Protein AF-X1EE61-F1 (afdb_monomer_lite)

Sequence (97 aa):
MTVNDLQEFARLLEDIARENKLYESAVVLSGSQDFIYSHREELLQQYPDQWIAVYRKDIIGNDKDLLRLVRKLRTSGVPLRHIALEMLSREEIPLAL

Organism: NCBI:txid412755

Radius of gyration: 18.07 Å; chains: 1; bounding box: 45×25×48 Å

Structure (mmCIF, N/CA/C/O backbone):
data_AF-X1EE61-F1
#
_entry.id   AF-X1EE61-F1
#
loop_
_atom_site.group_PDB
_atom_site.id
_atom_site.type_symbol
_atom_site.label_atom_id
_atom_site.label_alt_id
_atom_site.label_comp_id
_atom_site.label_asym_id
_atom_site.label_entity_id
_atom_site.label_seq_id
_atom_site.pdbx_PDB_ins_code
_atom_site.Cartn_x
_atom_site.Cartn_y
_atom_site.Cartn_z
_atom_site.occupancy
_atom_site.B_iso_or_equiv
_atom_site.auth_seq_id
_atom_site.auth_comp_id
_atom_site.auth_asym_id
_atom_site.auth_atom_id
_atom_site.pdbx_PDB_model_num
ATOM 1 N N . MET A 1 1 ? 36.073 -3.499 -20.000 1.00 62.84 1 MET A N 1
ATOM 2 C CA . MET A 1 1 ? 34.758 -2.849 -20.107 1.00 62.84 1 MET A CA 1
ATOM 3 C C . MET A 1 1 ? 34.977 -1.480 -20.715 1.00 62.84 1 MET A C 1
ATOM 5 O O . MET A 1 1 ? 35.628 -0.638 -20.103 1.00 62.84 1 MET A O 1
ATOM 9 N N . THR A 1 2 ? 34.575 -1.323 -21.966 1.00 86.31 2 THR A N 1
ATOM 10 C CA . THR A 1 2 ? 34.702 -0.086 -22.736 1.00 86.31 2 THR A CA 1
ATOM 11 C C . THR A 1 2 ? 33.479 0.808 -22.509 1.00 86.31 2 THR A C 1
ATOM 13 O O . THR A 1 2 ? 32.460 0.365 -21.980 1.00 86.31 2 THR A O 1
ATOM 16 N N . VAL A 1 3 ? 33.559 2.076 -22.919 1.00 80.88 3 VAL A N 1
ATOM 17 C CA . VAL A 1 3 ? 32.404 2.995 -22.901 1.00 80.88 3 VAL A CA 1
ATOM 18 C C . VAL A 1 3 ? 31.250 2.454 -23.758 1.00 80.88 3 VAL A C 1
ATOM 20 O O . VAL A 1 3 ? 30.090 2.658 -23.413 1.00 80.88 3 VAL A O 1
ATOM 23 N N . ASN A 1 4 ? 31.561 1.719 -24.829 1.00 88.19 4 ASN A N 1
ATOM 24 C CA . ASN A 1 4 ? 30.564 1.103 -25.700 1.00 88.19 4 ASN A CA 1
ATOM 25 C C . ASN A 1 4 ? 29.808 -0.029 -24.980 1.00 88.19 4 ASN A C 1
ATOM 27 O O . ASN A 1 4 ? 28.582 -0.064 -25.020 1.00 88.19 4 ASN A O 1
ATOM 31 N N . ASP A 1 5 ? 30.522 -0.876 -24.227 1.00 88.94 5 ASP A N 1
ATOM 32 C CA . ASP A 1 5 ? 29.914 -1.963 -23.439 1.00 88.94 5 ASP A CA 1
ATOM 33 C C . ASP A 1 5 ? 28.943 -1.411 -22.375 1.00 88.94 5 ASP A C 1
ATOM 35 O O . ASP A 1 5 ? 27.876 -1.974 -22.132 1.00 88.94 5 ASP A O 1
ATOM 39 N N . LEU A 1 6 ? 29.292 -0.279 -21.749 1.00 86.50 6 LEU A 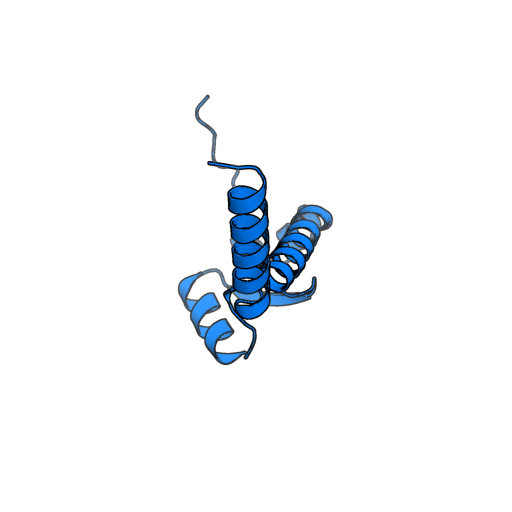N 1
ATOM 40 C CA . LEU A 1 6 ? 28.431 0.397 -20.771 1.00 86.50 6 LEU A CA 1
ATOM 41 C C . LEU A 1 6 ? 27.159 0.973 -21.409 1.00 86.50 6 LEU A C 1
ATOM 43 O O . LEU A 1 6 ? 26.093 0.921 -20.797 1.00 86.50 6 LEU A O 1
ATOM 47 N N . GLN A 1 7 ? 27.254 1.513 -22.626 1.00 92.12 7 GLN A N 1
ATOM 48 C CA . GLN A 1 7 ? 26.100 2.054 -23.349 1.00 92.12 7 GLN A CA 1
ATOM 49 C C . GLN A 1 7 ? 25.141 0.953 -23.812 1.00 92.12 7 GLN A C 1
ATOM 51 O O . GLN A 1 7 ? 23.926 1.124 -23.706 1.00 92.12 7 GLN A O 1
ATOM 56 N N . GLU A 1 8 ? 25.661 -0.181 -24.289 1.00 92.06 8 GLU A N 1
ATOM 57 C CA . GLU A 1 8 ? 24.831 -1.342 -24.631 1.00 92.06 8 GLU A CA 1
ATOM 58 C C . GLU A 1 8 ? 24.126 -1.912 -23.400 1.00 92.06 8 GLU A C 1
ATOM 60 O O . GLU A 1 8 ? 22.920 -2.157 -23.440 1.00 92.06 8 GLU A O 1
ATOM 65 N N . PHE A 1 9 ? 24.845 -2.045 -22.283 1.00 91.19 9 PHE A N 1
ATOM 66 C CA . PHE A 1 9 ? 24.253 -2.493 -21.026 1.00 91.19 9 PHE A CA 1
ATOM 67 C C . PHE A 1 9 ? 23.143 -1.551 -20.534 1.00 91.19 9 PHE A C 1
ATOM 69 O O . PHE A 1 9 ? 22.080 -2.016 -20.123 1.00 91.19 9 PHE A O 1
ATOM 76 N N . ALA A 1 10 ? 23.348 -0.233 -20.620 1.00 88.56 10 ALA A N 1
ATOM 77 C CA . ALA A 1 10 ? 22.335 0.749 -20.235 1.00 88.56 10 ALA A CA 1
ATOM 78 C C . ALA A 1 10 ? 21.058 0.638 -21.086 1.00 88.56 10 ALA A C 1
ATOM 80 O O . ALA A 1 10 ? 19.960 0.624 -20.531 1.00 88.56 10 ALA A O 1
ATOM 81 N N . ARG A 1 11 ? 21.187 0.484 -22.411 1.00 91.44 11 ARG A N 1
ATOM 82 C CA . ARG A 1 11 ? 20.030 0.271 -23.302 1.00 91.44 11 ARG A CA 1
ATOM 83 C C . ARG A 1 11 ? 19.284 -1.017 -22.976 1.00 91.44 11 ARG A C 1
ATOM 85 O O . ARG A 1 11 ? 18.060 -1.009 -22.908 1.00 91.44 11 ARG A O 1
ATOM 92 N N . LEU A 1 12 ? 20.018 -2.100 -22.717 1.00 89.12 12 LEU A N 1
ATOM 93 C CA . LEU A 1 12 ? 19.420 -3.376 -22.331 1.00 89.12 12 LEU A CA 1
ATOM 94 C C . LEU A 1 12 ? 18.597 -3.234 -21.041 1.00 89.12 12 LEU A C 1
ATOM 96 O O . LEU A 1 12 ? 17.480 -3.741 -20.963 1.00 89.12 12 LEU A O 1
ATOM 100 N N . LEU A 1 13 ? 19.121 -2.519 -20.041 1.00 85.69 13 LEU A N 1
ATOM 101 C CA . LEU A 1 13 ? 18.385 -2.242 -18.807 1.00 85.69 13 LEU A CA 1
ATOM 102 C C . LEU A 1 13 ? 17.135 -1.389 -19.047 1.00 85.69 13 LEU A C 1
ATOM 104 O O . LEU A 1 13 ? 16.090 -1.691 -18.470 1.00 85.69 13 LEU A O 1
ATOM 108 N N . GLU A 1 14 ? 17.220 -0.354 -19.887 1.00 85.19 14 GLU A N 1
ATOM 109 C CA . GLU A 1 14 ? 16.058 0.468 -20.246 1.00 85.19 14 GLU A CA 1
ATOM 110 C C . GLU A 1 14 ? 14.963 -0.369 -20.907 1.00 85.19 14 GLU A C 1
ATOM 112 O O . GLU A 1 14 ? 13.795 -0.249 -20.534 1.00 85.19 14 GLU A O 1
ATOM 117 N N . ASP A 1 15 ? 15.327 -1.241 -21.844 1.00 86.94 15 ASP A N 1
ATOM 118 C CA . ASP A 1 15 ? 14.369 -2.095 -22.542 1.00 86.94 15 ASP A CA 1
ATOM 119 C C . ASP A 1 15 ? 13.746 -3.129 -21.605 1.00 86.94 15 ASP A C 1
ATOM 121 O O . ASP A 1 15 ? 12.519 -3.234 -21.559 1.00 86.94 15 ASP A O 1
ATOM 125 N N . ILE A 1 16 ? 14.544 -3.785 -20.755 1.00 84.19 16 ILE A N 1
ATOM 126 C CA . ILE A 1 16 ? 14.029 -4.698 -19.722 1.00 84.19 16 ILE A CA 1
ATOM 127 C C . ILE A 1 16 ? 13.051 -3.964 -18.799 1.00 84.19 16 ILE A C 1
ATOM 129 O O . ILE A 1 16 ? 11.959 -4.467 -18.516 1.00 84.19 16 ILE A O 1
ATOM 133 N N . ALA A 1 17 ? 13.404 -2.769 -18.324 1.00 78.75 17 ALA A N 1
ATOM 134 C CA . ALA A 1 17 ? 12.553 -2.004 -17.422 1.00 78.75 17 ALA A CA 1
ATOM 135 C C . ALA A 1 17 ? 11.266 -1.510 -18.102 1.00 78.75 17 ALA A C 1
ATOM 137 O O . ALA A 1 17 ? 10.205 -1.482 -17.465 1.00 78.75 17 ALA A O 1
ATOM 138 N N . ARG A 1 18 ? 11.335 -1.165 -19.392 1.00 79.44 18 ARG A N 1
ATOM 139 C CA . ARG A 1 18 ? 10.193 -0.760 -20.222 1.00 79.44 18 ARG A CA 1
ATOM 140 C C . ARG A 1 18 ? 9.245 -1.929 -20.484 1.00 79.44 18 ARG A C 1
ATOM 142 O O . ARG A 1 18 ? 8.054 -1.807 -20.199 1.00 79.44 18 ARG A O 1
ATOM 149 N N . GLU A 1 19 ? 9.760 -3.060 -20.965 1.00 83.81 19 GLU A N 1
ATOM 150 C CA . GLU A 1 19 ? 8.978 -4.269 -21.266 1.00 83.81 19 GLU A CA 1
ATOM 151 C C . GLU A 1 19 ? 8.260 -4.805 -20.026 1.00 83.81 19 GLU A C 1
ATOM 153 O O . GLU A 1 19 ? 7.078 -5.150 -20.076 1.00 83.81 19 GLU A O 1
ATOM 158 N N . ASN A 1 20 ? 8.939 -4.788 -18.879 1.00 76.50 20 ASN A N 1
ATOM 159 C CA . ASN A 1 20 ? 8.370 -5.237 -17.610 1.00 76.50 20 ASN A CA 1
ATOM 160 C C . ASN A 1 20 ? 7.530 -4.158 -16.901 1.00 76.50 20 ASN A C 1
ATOM 162 O O . ASN A 1 20 ? 7.020 -4.398 -15.803 1.00 76.50 20 ASN A O 1
ATOM 166 N N . LYS A 1 21 ? 7.360 -2.973 -17.510 1.00 79.00 21 LYS A N 1
ATOM 167 C CA . LYS A 1 21 ? 6.634 -1.820 -16.946 1.00 79.00 21 LYS A CA 1
ATOM 168 C C . LYS A 1 21 ? 7.104 -1.450 -15.532 1.00 79.00 21 LYS A C 1
ATOM 170 O O . LYS A 1 21 ? 6.302 -1.038 -14.688 1.00 79.00 21 LYS A O 1
ATOM 175 N N . LEU A 1 22 ? 8.399 -1.607 -15.254 1.00 73.81 22 LEU A N 1
ATOM 176 C CA . LEU A 1 22 ? 8.976 -1.369 -13.929 1.00 73.81 22 LEU A CA 1
ATOM 177 C C . LEU A 1 22 ? 8.921 0.114 -13.560 1.00 73.81 22 LEU A C 1
ATOM 179 O O . LEU A 1 22 ? 8.596 0.436 -12.423 1.00 73.81 22 LEU A O 1
ATOM 183 N N . TYR A 1 23 ? 9.138 1.011 -14.528 1.00 73.56 23 TYR A N 1
ATOM 184 C CA . TYR A 1 23 ? 9.007 2.455 -14.312 1.00 73.56 23 TYR A CA 1
ATOM 185 C C . TYR A 1 23 ? 7.577 2.863 -13.947 1.00 73.56 23 TYR A C 1
ATOM 187 O O . TYR A 1 23 ? 7.377 3.574 -12.968 1.00 73.56 23 TYR A O 1
ATOM 195 N N . GLU A 1 24 ? 6.573 2.382 -14.690 1.00 75.94 24 GLU A N 1
ATOM 196 C CA . GLU A 1 24 ? 5.163 2.662 -14.382 1.00 75.94 24 GLU A CA 1
ATOM 197 C C . GLU A 1 24 ? 4.790 2.110 -13.000 1.00 75.94 24 GLU A C 1
ATOM 199 O O . GLU A 1 24 ? 4.162 2.805 -12.203 1.00 75.94 24 GLU A O 1
ATOM 204 N N . SER A 1 25 ? 5.236 0.887 -12.695 1.00 76.38 25 SER A N 1
ATOM 205 C CA . SER A 1 25 ? 5.026 0.259 -11.388 1.00 76.38 25 SER A CA 1
ATOM 206 C C . SER A 1 25 ? 5.615 1.105 -10.262 1.00 76.38 25 SER A C 1
ATOM 208 O O . SER A 1 25 ? 4.924 1.381 -9.287 1.00 76.38 25 SER A O 1
ATOM 210 N N . ALA A 1 26 ? 6.868 1.542 -10.416 1.00 76.56 26 ALA A N 1
ATOM 211 C CA . ALA A 1 26 ? 7.583 2.324 -9.418 1.00 76.56 26 ALA A CA 1
ATOM 212 C C . ALA A 1 26 ? 6.938 3.696 -9.194 1.00 76.56 26 ALA A C 1
ATOM 214 O O . ALA A 1 26 ? 6.728 4.072 -8.048 1.00 76.56 26 ALA A O 1
ATOM 215 N N . VAL A 1 27 ? 6.565 4.407 -10.264 1.00 80.31 27 VAL A N 1
ATOM 216 C CA . VAL A 1 27 ? 5.921 5.730 -10.172 1.00 80.31 27 VAL A CA 1
ATOM 217 C C . VAL A 1 27 ? 4.539 5.640 -9.525 1.00 80.31 27 VAL A C 1
ATOM 219 O O . VAL A 1 27 ? 4.182 6.466 -8.685 1.00 80.31 27 VAL A O 1
ATOM 222 N N . VAL A 1 28 ? 3.734 4.643 -9.903 1.00 81.81 28 VAL A N 1
ATOM 223 C CA . VAL A 1 28 ? 2.402 4.461 -9.307 1.00 81.81 28 VAL A CA 1
ATOM 224 C C . VAL A 1 28 ? 2.517 4.057 -7.838 1.00 81.81 28 VAL A C 1
ATOM 226 O O . VAL A 1 28 ? 1.751 4.558 -7.009 1.00 81.81 28 VAL A O 1
ATOM 229 N N . LEU A 1 29 ? 3.468 3.180 -7.513 1.00 83.19 29 LEU A N 1
ATOM 230 C CA . LEU A 1 29 ? 3.714 2.748 -6.143 1.00 83.19 29 LEU A CA 1
ATOM 231 C C . LEU A 1 29 ? 4.206 3.913 -5.279 1.00 83.19 29 LEU A C 1
ATOM 233 O O . LEU A 1 29 ? 3.614 4.156 -4.230 1.00 83.19 29 LEU A O 1
ATOM 237 N N . SER A 1 30 ? 5.203 4.674 -5.745 1.00 87.69 30 SER A N 1
ATOM 238 C CA . SER A 1 30 ? 5.743 5.824 -5.011 1.00 87.69 30 SER A CA 1
ATOM 239 C C . SER A 1 30 ? 4.664 6.874 -4.769 1.00 87.69 30 SER A C 1
ATOM 241 O O . SER A 1 30 ? 4.456 7.290 -3.637 1.00 87.69 30 SER A O 1
ATOM 243 N N . GLY A 1 31 ? 3.870 7.212 -5.791 1.00 91.12 31 GLY A N 1
ATOM 244 C CA . GLY A 1 31 ? 2.773 8.167 -5.632 1.00 91.12 31 GLY A CA 1
ATOM 245 C C . GLY A 1 31 ? 1.673 7.690 -4.676 1.00 91.12 31 GLY A C 1
ATOM 246 O O . GLY A 1 31 ? 1.006 8.518 -4.056 1.00 91.12 31 GLY A O 1
ATOM 247 N N . SER A 1 32 ? 1.476 6.374 -4.548 1.00 93.12 32 SER A N 1
ATOM 248 C CA . SER A 1 32 ? 0.529 5.787 -3.591 1.00 93.12 32 SER A CA 1
ATOM 249 C C . SER A 1 32 ? 1.095 5.780 -2.166 1.00 93.12 32 SER A C 1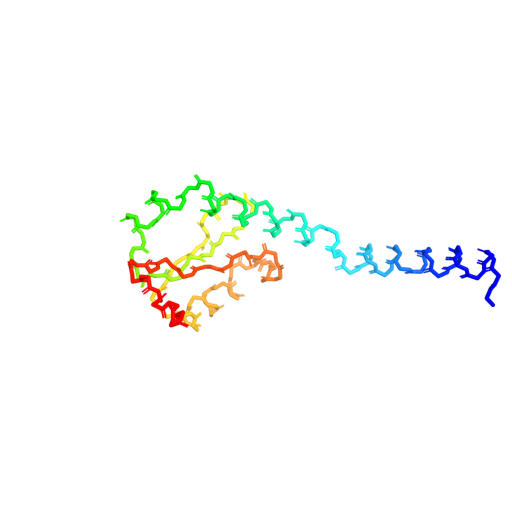
ATOM 251 O O . SER A 1 32 ? 0.348 6.035 -1.227 1.00 93.12 32 SER A O 1
ATOM 253 N N . GLN A 1 33 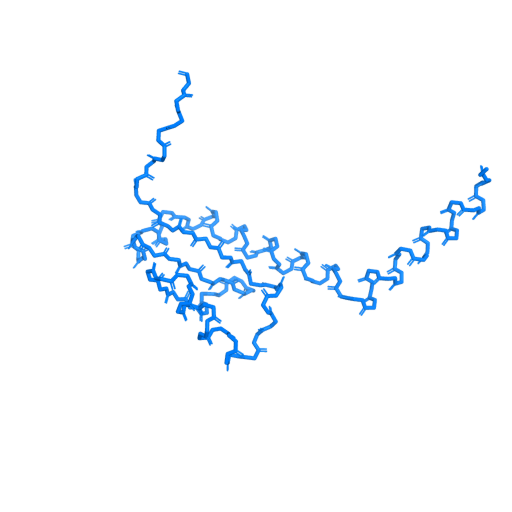? 2.400 5.559 -1.996 1.00 91.88 33 GLN A N 1
ATOM 254 C CA .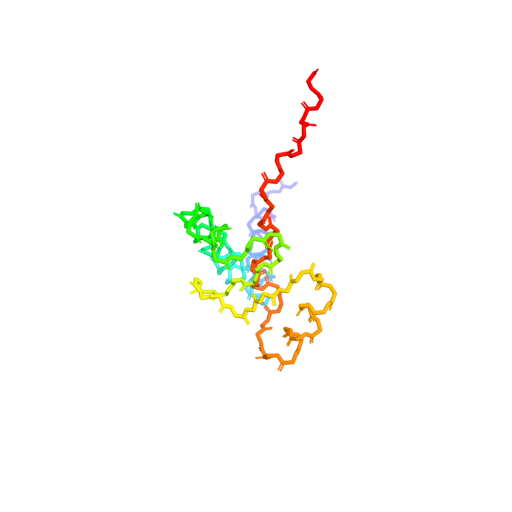 GLN A 1 33 ? 3.086 5.692 -0.704 1.00 91.88 33 GLN A CA 1
ATOM 255 C C . GLN A 1 33 ? 3.090 7.146 -0.222 1.00 91.88 33 GLN A C 1
ATOM 257 O O . GLN A 1 33 ? 2.699 7.412 0.911 1.00 91.88 33 GLN A O 1
ATOM 262 N N . ASP A 1 34 ? 3.428 8.095 -1.097 1.00 94.75 34 ASP A N 1
ATOM 263 C CA . ASP A 1 34 ? 3.395 9.528 -0.784 1.00 94.75 34 ASP A CA 1
ATOM 264 C C . ASP A 1 34 ? 2.000 9.972 -0.322 1.00 94.75 34 ASP A C 1
ATOM 266 O O . ASP A 1 34 ? 1.869 10.772 0.607 1.00 94.75 34 ASP A O 1
ATOM 270 N N . PHE A 1 35 ? 0.944 9.432 -0.945 1.00 96.12 35 PHE A N 1
ATOM 271 C CA . PHE A 1 35 ? -0.431 9.665 -0.510 1.00 96.12 35 PHE A CA 1
ATOM 272 C C . PHE A 1 35 ? -0.666 9.175 0.922 1.00 96.12 35 PHE A C 1
ATOM 274 O O . PHE A 1 35 ? -1.206 9.939 1.723 1.00 96.12 35 PHE A O 1
ATOM 281 N N . ILE A 1 36 ? -0.240 7.948 1.249 1.00 94.44 36 ILE A N 1
ATOM 282 C CA . ILE A 1 36 ? -0.392 7.386 2.598 1.00 94.44 36 ILE A CA 1
ATOM 283 C C . ILE A 1 36 ? 0.339 8.257 3.619 1.00 94.44 36 ILE A C 1
ATOM 285 O O . ILE A 1 36 ? -0.266 8.653 4.613 1.00 94.44 36 ILE A O 1
ATOM 289 N N . TYR A 1 37 ? 1.596 8.622 3.355 1.00 93.81 37 TYR A N 1
ATOM 290 C CA . TYR A 1 37 ? 2.372 9.473 4.258 1.00 93.81 37 TYR A CA 1
ATOM 291 C C . TYR A 1 37 ? 1.735 10.851 4.458 1.00 93.81 37 TYR A C 1
ATOM 293 O O . TYR A 1 37 ? 1.621 11.310 5.594 1.00 93.81 37 TYR A O 1
ATOM 301 N N . SER A 1 38 ? 1.270 11.485 3.379 1.00 96.12 38 SER A N 1
ATOM 302 C CA . SER A 1 38 ? 0.688 12.834 3.439 1.00 96.12 38 SER A CA 1
ATOM 303 C C . SER A 1 38 ? -0.658 12.882 4.171 1.00 96.12 38 SER A C 1
ATOM 305 O O . SER A 1 38 ? -1.020 13.931 4.690 1.00 96.12 38 SER A O 1
ATOM 307 N N . HIS A 1 39 ? -1.389 11.764 4.228 1.00 96.38 39 HIS A N 1
ATOM 308 C CA . HIS A 1 39 ? -2.718 11.672 4.852 1.00 96.38 39 HIS A CA 1
ATOM 309 C C . HIS A 1 39 ? -2.730 10.729 6.061 1.00 96.38 39 HIS A C 1
ATOM 311 O O . HIS A 1 39 ? -3.789 10.267 6.487 1.00 96.38 39 HIS A O 1
ATOM 317 N N . ARG A 1 40 ? -1.558 10.406 6.622 1.00 92.81 40 ARG A N 1
ATOM 318 C CA . ARG A 1 40 ? -1.416 9.331 7.612 1.00 92.81 40 ARG A CA 1
ATOM 319 C C . ARG A 1 40 ? -2.325 9.513 8.824 1.00 92.81 40 ARG A C 1
ATOM 321 O O . ARG A 1 40 ? -2.927 8.544 9.276 1.00 92.81 40 ARG A O 1
ATOM 328 N N . GLU A 1 41 ? -2.435 10.732 9.345 1.00 93.94 41 GLU A N 1
ATOM 329 C CA . GLU A 1 41 ? -3.270 11.026 10.516 1.00 93.94 41 GLU A CA 1
ATOM 330 C C . GLU A 1 41 ? -4.759 10.776 10.240 1.00 93.94 41 GLU A C 1
ATOM 332 O O . GLU A 1 41 ? -5.429 10.104 11.025 1.00 93.94 41 GLU A O 1
ATOM 337 N N . GLU A 1 42 ? -5.266 11.244 9.097 1.00 96.50 42 GLU A N 1
ATOM 338 C CA . GLU A 1 42 ? -6.655 11.034 8.673 1.00 96.50 42 GLU A CA 1
ATOM 339 C C . GLU A 1 42 ? -6.943 9.548 8.439 1.00 96.50 42 GLU A C 1
ATOM 341 O O . GLU A 1 42 ? -7.952 9.009 8.904 1.00 96.50 42 GLU A O 1
ATOM 346 N N . LEU A 1 43 ? -6.023 8.858 7.762 1.00 96.12 43 LEU A N 1
ATOM 347 C CA . LEU A 1 43 ? -6.135 7.431 7.487 1.00 96.12 43 LEU A CA 1
ATOM 348 C C . LEU A 1 43 ? -6.125 6.610 8.782 1.00 96.12 43 LEU A C 1
ATOM 350 O O . LEU A 1 43 ? -6.917 5.680 8.915 1.00 96.12 43 LEU A O 1
ATOM 354 N N . LEU A 1 44 ? -5.287 6.967 9.760 1.00 95.56 44 LEU A N 1
ATOM 355 C CA . LEU A 1 44 ? -5.219 6.296 11.063 1.00 95.56 44 LEU A CA 1
ATOM 356 C C . LEU A 1 44 ? -6.497 6.495 11.895 1.00 95.56 44 LEU A C 1
ATOM 358 O O . LEU A 1 44 ? -6.869 5.630 12.696 1.00 95.56 44 LEU A O 1
ATOM 362 N N . GLN A 1 45 ? -7.186 7.624 11.721 1.00 95.62 45 GLN A N 1
ATOM 363 C CA . GLN A 1 45 ? -8.496 7.847 12.335 1.00 95.62 45 GLN A CA 1
ATOM 364 C C . GLN A 1 45 ? -9.583 6.985 11.684 1.00 95.62 45 GLN A C 1
ATOM 366 O O . GLN A 1 45 ? -10.428 6.441 12.397 1.00 95.62 45 GLN A O 1
ATOM 371 N N . GLN A 1 46 ? -9.550 6.836 10.357 1.00 96.31 46 GLN A N 1
ATOM 372 C CA . GLN A 1 46 ? -10.565 6.100 9.595 1.00 96.31 46 GLN A CA 1
ATOM 373 C C . GLN A 1 46 ? -10.377 4.576 9.631 1.00 96.31 46 GLN A C 1
ATOM 375 O O . GLN A 1 46 ? -11.357 3.835 9.712 1.00 96.31 46 GLN A O 1
ATOM 380 N N . TYR A 1 47 ? -9.132 4.101 9.601 1.00 96.19 47 TYR A N 1
ATOM 381 C CA . TYR A 1 47 ? -8.781 2.681 9.501 1.00 96.19 47 TYR A CA 1
ATOM 382 C C . TYR A 1 47 ? -7.827 2.243 10.626 1.00 96.19 47 TYR A C 1
ATOM 384 O O . TYR A 1 47 ? -6.745 1.726 10.344 1.00 96.19 47 TYR A O 1
ATOM 392 N N . PRO A 1 48 ? -8.195 2.428 11.908 1.00 95.38 48 PRO A N 1
ATOM 393 C CA . PRO A 1 48 ? -7.323 2.071 13.019 1.00 95.38 48 PRO A CA 1
ATOM 394 C C . PRO A 1 48 ? -7.095 0.558 13.085 1.00 95.38 48 PRO A C 1
ATOM 396 O O . PRO A 1 48 ? -8.050 -0.228 13.051 1.00 95.38 48 PRO A O 1
ATOM 399 N N . ASP A 1 49 ? -5.826 0.175 13.208 1.00 94.62 49 ASP A N 1
ATOM 400 C CA . ASP A 1 49 ? -5.337 -1.201 13.319 1.00 94.62 49 ASP A CA 1
ATOM 401 C C . ASP A 1 49 ? -5.742 -2.069 12.120 1.00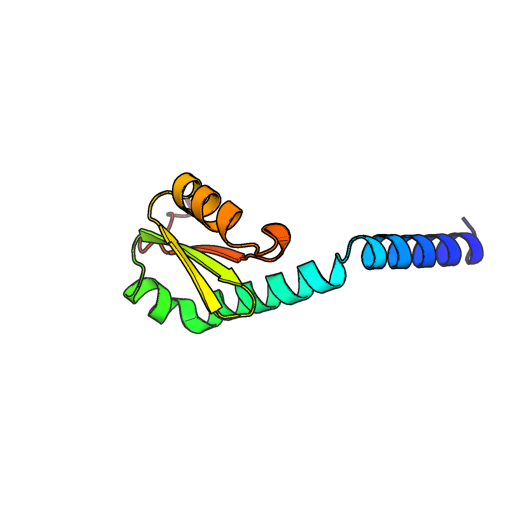 94.62 49 ASP A C 1
ATOM 403 O O . ASP A 1 49 ? -6.123 -3.238 12.253 1.00 94.62 49 ASP A O 1
ATOM 407 N N . GLN A 1 50 ? -5.704 -1.468 10.928 1.00 96.12 50 GLN A N 1
ATOM 408 C CA . GLN A 1 50 ? -6.000 -2.138 9.667 1.00 96.12 50 GLN A CA 1
ATOM 409 C C . GLN A 1 50 ? -4.882 -1.943 8.654 1.00 96.12 50 GLN A C 1
ATOM 411 O O . GLN A 1 50 ? -4.203 -0.917 8.612 1.00 96.12 50 GLN A O 1
ATOM 416 N N . TRP A 1 51 ? -4.762 -2.927 7.773 1.00 97.44 51 TRP A N 1
ATOM 417 C CA . TRP A 1 51 ? -4.064 -2.775 6.515 1.00 97.44 51 TRP A CA 1
ATOM 418 C C . TRP A 1 51 ? -4.924 -1.964 5.562 1.00 97.44 51 TRP A C 1
ATOM 420 O O . TRP A 1 51 ? -6.105 -2.270 5.386 1.00 97.44 51 TRP A O 1
ATOM 430 N N . ILE A 1 52 ? -4.319 -0.988 4.899 1.00 97.62 52 ILE A N 1
ATOM 431 C CA . ILE A 1 52 ? -4.914 -0.270 3.775 1.00 97.62 52 ILE A CA 1
ATOM 432 C C . ILE A 1 52 ? -4.182 -0.620 2.484 1.00 97.62 52 ILE A C 1
ATOM 434 O O . ILE A 1 52 ? -2.979 -0.877 2.483 1.00 97.62 52 ILE A O 1
ATOM 438 N N . ALA A 1 53 ? -4.923 -0.633 1.382 1.00 97.19 53 ALA A N 1
ATOM 439 C CA . ALA A 1 53 ? -4.415 -0.823 0.035 1.00 97.19 53 ALA A CA 1
ATOM 440 C C . ALA A 1 53 ? -4.702 0.427 -0.789 1.00 97.19 53 ALA A C 1
ATOM 442 O O . ALA A 1 53 ? -5.868 0.771 -0.998 1.00 97.19 53 ALA A O 1
ATOM 443 N N . VAL A 1 54 ? -3.649 1.079 -1.275 1.00 96.75 54 VAL A N 1
ATOM 444 C CA . VAL A 1 54 ? -3.747 2.294 -2.085 1.00 96.75 54 VAL A CA 1
ATOM 445 C C . VAL A 1 54 ? -3.217 2.030 -3.484 1.00 96.75 54 VAL A C 1
ATOM 447 O O . VAL A 1 54 ? -2.142 1.456 -3.666 1.00 96.75 54 VAL A O 1
ATOM 450 N N . TYR A 1 55 ? -3.974 2.464 -4.483 1.00 94.50 55 TYR A N 1
ATOM 451 C CA . TYR A 1 55 ? -3.586 2.409 -5.884 1.00 94.50 55 TYR A CA 1
ATOM 452 C C . TYR A 1 55 ? -3.943 3.726 -6.556 1.00 94.50 55 TYR A C 1
ATOM 454 O O . TYR A 1 55 ? -5.089 4.157 -6.496 1.00 94.50 55 TYR A O 1
ATOM 462 N N . ARG A 1 56 ? -2.963 4.371 -7.201 1.00 93.31 56 ARG A N 1
ATOM 463 C CA . ARG A 1 56 ? -3.148 5.677 -7.863 1.00 93.31 56 ARG A CA 1
ATOM 464 C C . ARG A 1 56 ? -3.797 6.726 -6.945 1.00 93.31 56 ARG A C 1
ATOM 466 O O . ARG A 1 56 ? -4.578 7.544 -7.411 1.00 93.31 56 ARG A O 1
ATOM 473 N N . LYS A 1 57 ? -3.396 6.727 -5.667 1.00 94.12 57 LYS A N 1
ATOM 474 C CA . LYS A 1 57 ? -3.895 7.626 -4.606 1.00 94.12 57 LYS A CA 1
ATOM 475 C C . LYS A 1 57 ? -5.348 7.386 -4.169 1.00 94.12 57 LYS A C 1
ATOM 477 O O . LYS A 1 57 ? -5.867 8.176 -3.393 1.00 94.12 57 LYS A O 1
ATOM 482 N N . ASP A 1 58 ? -5.955 6.276 -4.583 1.00 95.19 58 ASP A N 1
ATOM 483 C CA . ASP A 1 58 ? -7.269 5.847 -4.108 1.00 95.19 58 ASP A CA 1
ATOM 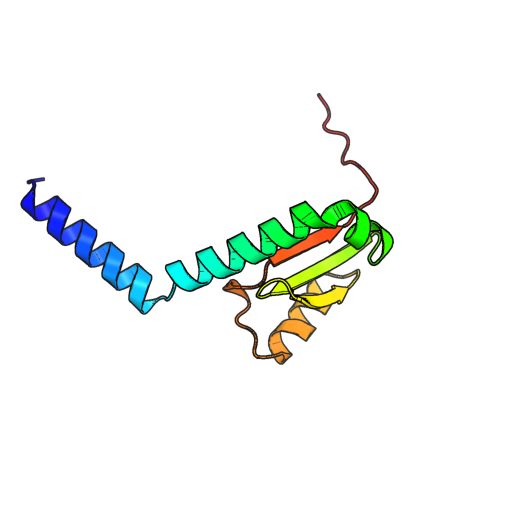484 C C . ASP A 1 58 ? -7.145 4.639 -3.177 1.00 95.19 58 ASP A C 1
ATOM 486 O O . ASP A 1 58 ? -6.383 3.703 -3.445 1.00 95.19 58 ASP A O 1
ATOM 490 N N . ILE A 1 59 ? -7.927 4.628 -2.095 1.00 96.38 59 ILE A N 1
ATOM 491 C CA . ILE A 1 59 ? -8.045 3.464 -1.209 1.00 96.38 59 ILE A CA 1
ATOM 492 C C . ILE A 1 59 ? -8.936 2.431 -1.894 1.00 96.38 59 ILE A C 1
ATOM 494 O O . ILE A 1 59 ? -10.147 2.603 -2.008 1.00 96.38 59 ILE A O 1
ATOM 498 N N . ILE A 1 60 ? -8.333 1.329 -2.325 1.00 96.19 60 ILE A N 1
ATOM 499 C CA . ILE A 1 60 ? -9.021 0.246 -3.043 1.00 96.19 60 ILE A CA 1
ATOM 500 C C . ILE A 1 60 ? -9.363 -0.945 -2.141 1.00 96.19 60 ILE A C 1
ATOM 502 O O . ILE A 1 60 ? -9.983 -1.911 -2.586 1.00 96.19 60 ILE A O 1
ATOM 506 N N . GLY A 1 61 ? -8.960 -0.899 -0.871 1.00 96.56 61 GLY A N 1
ATOM 507 C CA . GLY A 1 61 ? -9.334 -1.901 0.116 1.00 96.56 61 GLY A CA 1
ATOM 508 C C . GLY A 1 61 ? -8.719 -1.650 1.484 1.00 96.56 61 GLY A C 1
ATOM 509 O O . GLY A 1 61 ? -7.715 -0.958 1.618 1.00 96.56 61 GLY A O 1
ATOM 510 N N . ASN A 1 62 ? -9.328 -2.253 2.497 1.00 97.62 62 ASN A N 1
ATOM 511 C CA . ASN A 1 62 ? -8.789 -2.348 3.844 1.00 97.62 62 ASN A CA 1
ATOM 512 C C . ASN A 1 62 ? -9.223 -3.672 4.487 1.00 97.62 62 ASN A C 1
ATOM 514 O O . ASN A 1 62 ? -10.231 -4.271 4.086 1.00 97.62 62 ASN A O 1
ATOM 518 N N . ASP A 1 63 ? -8.422 -4.163 5.427 1.00 97.31 63 ASP A N 1
ATOM 519 C CA . ASP A 1 63 ? -8.769 -5.295 6.287 1.00 97.31 63 ASP A CA 1
ATOM 520 C C . ASP A 1 63 ? -7.823 -5.350 7.495 1.00 97.31 63 ASP A C 1
ATOM 522 O O . ASP A 1 63 ? -6.664 -4.950 7.409 1.00 97.31 63 ASP A O 1
ATOM 526 N N . LYS A 1 64 ? -8.272 -5.925 8.611 1.00 95.69 64 LYS A N 1
ATOM 527 C CA . LYS A 1 64 ? -7.392 -6.231 9.752 1.00 95.69 64 LYS A CA 1
ATOM 528 C C . LYS A 1 64 ? -6.415 -7.367 9.431 1.00 95.69 64 LYS A C 1
ATOM 530 O O . LYS A 1 64 ? -5.328 -7.436 9.995 1.00 95.69 64 LYS A O 1
ATOM 535 N N . ASP A 1 65 ? -6.803 -8.261 8.525 1.00 95.88 65 ASP A N 1
ATOM 536 C CA . ASP A 1 65 ? -6.033 -9.431 8.110 1.00 95.88 65 ASP A CA 1
ATOM 537 C C . ASP A 1 65 ? -5.464 -9.220 6.698 1.00 95.88 65 ASP A C 1
ATOM 539 O O . ASP A 1 65 ? -6.192 -9.203 5.698 1.00 95.88 65 ASP A O 1
ATOM 543 N N . LEU A 1 66 ? -4.135 -9.103 6.609 1.00 93.88 66 LEU A N 1
ATOM 544 C CA . LEU A 1 66 ? -3.424 -8.894 5.347 1.00 93.88 66 LEU A CA 1
ATOM 545 C C . LEU A 1 66 ? -3.740 -9.977 4.303 1.00 93.88 66 LEU A C 1
ATOM 547 O O . LEU A 1 66 ? -3.892 -9.674 3.119 1.00 93.88 66 LEU A O 1
ATOM 551 N N . LEU A 1 67 ? -3.870 -11.243 4.710 1.00 95.00 67 LEU A N 1
ATOM 552 C CA . LEU A 1 67 ? -4.141 -12.336 3.775 1.00 95.00 67 LEU A CA 1
ATOM 553 C C . LEU A 1 67 ? -5.554 -12.234 3.202 1.00 95.00 67 LEU A C 1
ATOM 555 O O . LEU A 1 67 ? -5.757 -12.522 2.017 1.00 95.00 67 LEU A O 1
ATOM 559 N N . ARG A 1 68 ? -6.532 -11.804 4.007 1.00 96.00 68 ARG A N 1
ATOM 560 C CA . ARG A 1 68 ? -7.890 -11.526 3.511 1.00 96.00 68 ARG A CA 1
ATOM 561 C C . ARG A 1 68 ? -7.895 -10.355 2.541 1.00 96.00 68 ARG A C 1
ATOM 563 O O . ARG A 1 68 ? -8.511 -10.477 1.480 1.00 96.00 68 ARG A O 1
ATOM 570 N N . LEU A 1 69 ? -7.175 -9.277 2.853 1.00 96.38 69 LEU A N 1
ATOM 571 C CA . LEU A 1 69 ? -7.042 -8.128 1.958 1.00 96.38 69 LEU A CA 1
ATOM 572 C C . LEU A 1 69 ? -6.435 -8.541 0.613 1.00 96.38 69 LEU A C 1
ATOM 574 O O . LEU A 1 69 ? -7.036 -8.309 -0.433 1.00 96.38 69 LEU A O 1
ATOM 578 N N . VAL A 1 70 ? -5.305 -9.250 0.622 1.00 93.88 70 VAL A N 1
ATOM 579 C CA . VAL A 1 70 ? -4.644 -9.712 -0.610 1.00 93.88 70 VAL A CA 1
ATOM 580 C C . VAL A 1 70 ? -5.555 -10.625 -1.437 1.00 93.88 70 VAL A C 1
ATOM 582 O O . VAL A 1 70 ? -5.576 -10.519 -2.664 1.00 93.88 70 VAL A O 1
ATOM 585 N N . ARG A 1 71 ? -6.349 -11.501 -0.804 1.00 94.19 71 ARG A N 1
ATOM 586 C CA . ARG A 1 71 ? -7.333 -12.335 -1.521 1.00 94.19 71 ARG A CA 1
ATOM 587 C C . ARG A 1 71 ? -8.404 -11.491 -2.219 1.00 94.19 71 ARG A C 1
ATOM 589 O O . ARG A 1 71 ? -8.696 -11.770 -3.378 1.00 94.19 71 ARG A O 1
ATOM 596 N N . LYS A 1 72 ? -8.930 -10.450 -1.563 1.00 94.19 72 LYS A N 1
ATOM 597 C CA . LYS A 1 72 ? -9.888 -9.500 -2.165 1.00 94.19 72 LYS A CA 1
ATOM 598 C C . LYS A 1 72 ? -9.260 -8.726 -3.332 1.00 94.19 72 LYS A C 1
ATOM 600 O O . LYS A 1 72 ? -9.870 -8.589 -4.390 1.00 94.19 72 LYS A O 1
ATOM 605 N N . LEU A 1 73 ? -8.014 -8.277 -3.179 1.00 94.81 73 LEU A N 1
ATOM 606 C CA . LEU A 1 73 ? -7.301 -7.527 -4.220 1.00 94.81 73 LEU A CA 1
ATOM 607 C C . LEU A 1 73 ? -6.970 -8.386 -5.446 1.00 94.81 73 LEU A C 1
ATOM 609 O O . LEU A 1 73 ? -7.006 -7.898 -6.568 1.00 94.81 73 LEU A O 1
ATOM 613 N N . ARG A 1 74 ? -6.718 -9.690 -5.280 1.00 91.75 74 ARG A N 1
ATOM 614 C CA . ARG A 1 74 ? -6.525 -10.602 -6.426 1.00 91.75 74 ARG A CA 1
ATOM 615 C C . ARG A 1 74 ? -7.741 -10.665 -7.348 1.00 91.75 74 ARG A C 1
ATOM 617 O O . ARG A 1 74 ? -7.581 -10.920 -8.536 1.00 91.75 74 ARG A O 1
ATOM 624 N N . THR A 1 75 ? -8.934 -10.423 -6.810 1.00 90.75 75 THR A N 1
ATOM 625 C CA . THR A 1 75 ? -10.180 -10.398 -7.585 1.00 90.75 75 THR A CA 1
ATOM 626 C C . THR A 1 75 ? -10.526 -9.022 -8.162 1.00 90.75 75 THR A C 1
ATOM 628 O O . THR A 1 75 ? -11.476 -8.932 -8.930 1.00 90.75 75 THR A O 1
ATOM 631 N N . SER A 1 76 ? -9.776 -7.955 -7.843 1.00 84.75 76 SER A N 1
ATOM 632 C CA . SER A 1 76 ? -10.119 -6.580 -8.252 1.00 84.75 76 SER A CA 1
ATOM 633 C C . SER A 1 76 ? -9.611 -6.179 -9.642 1.00 84.75 76 SER A C 1
ATOM 635 O O . SER A 1 76 ? -9.940 -5.101 -10.127 1.00 84.75 76 SER A O 1
ATOM 637 N N . GLY A 1 77 ? -8.787 -7.015 -10.286 1.00 85.12 77 GLY A N 1
ATOM 638 C CA . GLY A 1 77 ? -8.170 -6.709 -11.584 1.00 85.12 77 GLY A CA 1
ATOM 639 C C . GLY A 1 77 ? -7.032 -5.681 -11.522 1.00 85.12 77 GLY A C 1
ATOM 640 O O . GLY A 1 77 ? -6.403 -5.406 -12.544 1.00 85.12 77 GLY A O 1
ATOM 641 N N . VAL A 1 78 ? -6.721 -5.139 -10.339 1.00 87.25 78 VAL A N 1
ATOM 642 C CA . VAL A 1 78 ? -5.607 -4.204 -10.145 1.00 87.25 78 VAL A CA 1
ATOM 643 C C . VAL A 1 78 ? -4.282 -4.979 -10.078 1.00 87.25 78 VAL A C 1
ATOM 645 O O . VAL A 1 78 ? -4.184 -5.964 -9.339 1.00 87.25 78 VAL A O 1
ATOM 648 N N . PRO A 1 79 ? -3.226 -4.555 -10.802 1.00 88.31 79 PRO A N 1
ATOM 649 C CA . PRO A 1 79 ? -1.918 -5.192 -10.702 1.00 88.31 79 PRO A CA 1
ATOM 650 C C . PRO A 1 79 ? -1.354 -5.051 -9.285 1.00 88.31 79 PRO A C 1
ATOM 652 O O . PRO A 1 79 ? -0.989 -3.953 -8.873 1.00 88.31 79 PRO A O 1
ATOM 655 N N . LEU A 1 80 ? -1.225 -6.166 -8.557 1.00 87.81 80 LEU A N 1
ATOM 656 C CA . LEU A 1 80 ? -0.778 -6.157 -7.154 1.00 87.81 80 LEU A CA 1
ATOM 657 C C . LEU A 1 80 ? 0.558 -5.432 -6.942 1.00 87.81 80 LEU A C 1
ATOM 659 O O . LEU A 1 80 ? 0.734 -4.754 -5.940 1.00 87.81 80 LEU A O 1
ATOM 663 N N . ARG A 1 81 ? 1.477 -5.526 -7.911 1.00 85.69 81 ARG A N 1
ATOM 664 C CA . ARG A 1 81 ? 2.786 -4.849 -7.885 1.00 85.69 81 ARG A CA 1
ATOM 665 C C . ARG A 1 81 ? 2.717 -3.314 -7.906 1.00 85.69 81 ARG A C 1
ATOM 667 O O . ARG A 1 81 ? 3.737 -2.673 -7.705 1.00 85.69 81 ARG A O 1
ATOM 674 N N . HIS A 1 82 ? 1.556 -2.730 -8.202 1.00 90.12 82 HIS A N 1
ATOM 675 C CA . HIS A 1 82 ? 1.349 -1.279 -8.196 1.00 90.12 82 HIS A CA 1
ATOM 676 C C . HIS A 1 82 ? 0.595 -0.802 -6.941 1.00 90.12 82 HIS A C 1
ATOM 678 O O . HIS A 1 82 ? 0.290 0.383 -6.839 1.00 90.12 82 HIS A O 1
ATOM 684 N N . ILE A 1 83 ? 0.229 -1.712 -6.033 1.00 92.75 83 ILE A N 1
ATOM 685 C CA . ILE A 1 83 ? -0.558 -1.397 -4.838 1.00 92.75 83 ILE A CA 1
ATOM 686 C C . ILE A 1 83 ? 0.400 -1.147 -3.675 1.00 92.75 83 ILE A C 1
ATOM 688 O O . ILE A 1 83 ? 1.192 -2.024 -3.326 1.00 92.75 83 ILE A O 1
ATOM 692 N N . ALA A 1 84 ? 0.293 0.023 -3.052 1.00 94.38 84 ALA A N 1
ATOM 693 C CA . ALA A 1 84 ? 0.931 0.285 -1.770 1.00 94.38 84 ALA A CA 1
ATOM 694 C C . ALA A 1 84 ? 0.081 -0.333 -0.651 1.00 94.38 84 ALA A C 1
ATOM 696 O O . ALA A 1 84 ? -1.130 -0.114 -0.599 1.00 94.38 84 ALA A O 1
ATOM 697 N N . LEU A 1 85 ? 0.713 -1.114 0.225 1.00 94.81 85 LEU A N 1
ATOM 698 C CA . LEU A 1 85 ? 0.085 -1.713 1.400 1.00 94.81 85 LEU A CA 1
ATOM 699 C C . LEU A 1 85 ? 0.758 -1.167 2.654 1.00 94.81 85 LEU A C 1
ATOM 701 O O . LEU A 1 85 ? 1.979 -1.251 2.768 1.00 94.81 85 LEU A O 1
ATOM 705 N N . GLU A 1 86 ? -0.032 -0.665 3.598 1.00 94.38 86 GLU A N 1
ATOM 706 C CA . GLU A 1 86 ? 0.484 -0.172 4.877 1.00 94.38 86 GLU A CA 1
ATOM 707 C C . GLU A 1 86 ? -0.443 -0.551 6.031 1.00 94.38 86 GLU A C 1
ATOM 709 O O . GLU A 1 86 ? -1.666 -0.531 5.887 1.00 94.38 86 GLU A O 1
ATOM 714 N N . MET A 1 87 ? 0.152 -0.918 7.168 1.00 94.31 87 MET A N 1
ATOM 715 C CA . MET A 1 87 ? -0.558 -1.170 8.417 1.00 94.31 87 MET A CA 1
ATOM 716 C C . MET A 1 87 ? -0.646 0.125 9.219 1.00 94.31 87 MET A C 1
ATOM 718 O O . MET A 1 87 ? 0.373 0.677 9.637 1.00 94.31 87 MET A O 1
ATOM 722 N N . LEU A 1 88 ? -1.864 0.584 9.481 1.00 93.12 88 LEU A N 1
ATOM 723 C CA . LEU A 1 88 ? -2.116 1.787 10.264 1.00 93.12 88 LEU A CA 1
ATOM 724 C C . LEU A 1 88 ? -2.336 1.415 11.726 1.00 93.12 88 LEU A C 1
ATOM 726 O O . LEU A 1 88 ? -3.466 1.290 12.189 1.00 93.12 88 LEU A O 1
ATOM 730 N N . SER A 1 89 ? -1.235 1.216 12.445 1.00 87.38 89 SER A N 1
ATOM 731 C CA . SER A 1 89 ? -1.257 0.960 13.886 1.00 87.38 89 SER A CA 1
ATOM 732 C C . SER A 1 89 ? -1.124 2.256 14.680 1.00 87.38 89 SER A C 1
ATOM 734 O O . SER A 1 89 ? -0.353 3.151 14.309 1.00 87.38 89 SER A O 1
ATOM 736 N N . ARG A 1 90 ? -1.861 2.341 15.792 1.00 81.75 90 ARG A N 1
ATOM 737 C CA . ARG A 1 90 ? -1.652 3.379 16.818 1.00 81.75 90 ARG A CA 1
ATOM 738 C C . ARG A 1 90 ? -0.527 3.028 17.785 1.00 81.75 90 ARG A C 1
ATOM 740 O O . ARG A 1 90 ? -0.030 3.915 18.470 1.00 81.75 90 ARG A O 1
ATOM 747 N N . GLU A 1 91 ? -0.146 1.757 17.855 1.00 76.12 91 GLU A N 1
ATOM 748 C CA . GLU A 1 91 ? 1.008 1.338 18.639 1.00 76.12 91 GLU A CA 1
ATOM 749 C C . GLU A 1 91 ? 2.284 1.734 17.900 1.00 76.12 91 GLU A C 1
ATOM 751 O O . GLU A 1 91 ? 2.575 1.243 16.805 1.00 76.12 91 GLU A O 1
ATOM 756 N N . GLU A 1 92 ? 3.058 2.625 18.514 1.00 60.44 92 GLU A N 1
ATOM 757 C CA . GLU A 1 92 ? 4.464 2.776 18.173 1.00 60.44 92 GLU A CA 1
ATOM 758 C C . GLU A 1 92 ? 5.163 1.469 18.545 1.00 60.44 92 GLU A C 1
ATOM 760 O O . GLU A 1 92 ? 5.073 1.016 19.686 1.00 60.44 92 GLU A O 1
ATOM 765 N N . ILE A 1 93 ? 5.854 0.841 17.589 1.00 59.34 93 ILE A N 1
ATOM 766 C CA . ILE A 1 93 ? 6.800 -0.217 17.938 1.00 59.34 93 ILE A CA 1
ATOM 767 C C . ILE A 1 93 ? 7.858 0.476 18.797 1.00 59.34 93 ILE A C 1
ATOM 769 O O . ILE A 1 93 ? 8.528 1.372 18.273 1.00 59.34 93 ILE A O 1
ATOM 773 N N . PRO A 1 94 ? 8.028 0.114 20.082 1.00 54.12 94 PRO A N 1
ATOM 774 C CA . PRO A 1 94 ? 9.118 0.662 20.860 1.00 54.12 94 PRO A CA 1
ATOM 775 C C . PRO A 1 94 ? 10.402 0.198 20.181 1.00 54.12 94 PRO A C 1
ATOM 777 O O . PRO A 1 94 ? 10.769 -0.977 20.240 1.00 54.12 94 PRO A O 1
ATOM 780 N N . LEU A 1 95 ? 11.064 1.112 19.473 1.00 55.16 95 LEU A N 1
ATOM 781 C CA . LEU A 1 95 ? 12.440 0.908 19.069 1.00 55.16 95 LEU A CA 1
ATOM 782 C C . LEU A 1 95 ? 13.210 0.831 20.383 1.00 55.16 95 LEU A C 1
ATOM 784 O O . LEU A 1 95 ? 13.370 1.838 21.069 1.00 55.16 95 LEU A O 1
ATOM 788 N N . ALA A 1 96 ? 13.593 -0.381 20.781 1.00 53.06 96 ALA A N 1
ATOM 789 C CA . ALA A 1 96 ? 14.555 -0.567 21.849 1.00 53.06 96 ALA A CA 1
ATOM 790 C C . ALA A 1 96 ? 15.860 0.095 21.379 1.00 53.06 96 ALA A C 1
ATOM 792 O O . ALA A 1 96 ? 16.584 -0.475 20.562 1.00 53.06 96 ALA A O 1
ATOM 793 N N . LEU A 1 97 ? 16.062 1.343 21.805 1.00 50.94 97 LEU A N 1
ATOM 794 C CA . LEU A 1 97 ? 17.309 2.094 21.694 1.00 50.94 97 LEU A CA 1
ATOM 795 C C . LEU A 1 97 ? 18.266 1.661 22.804 1.00 50.94 97 LEU A C 1
ATOM 797 O O . LEU A 1 97 ? 17.787 1.465 23.946 1.00 50.94 97 LEU A O 1
#

Secondary structure (DSSP, 8-state):
--HHHHHHHHHHHHHHHHHTTHHHHHHHHHHHHHHHHHTHHHHHHHSTTEEEEEETTEEEEEESSHHHHHHHHHTS---GGG-EEEEE-SSPP----

pLDDT: mean 87.81, std 10.81, range [50.94, 97.62]

Foldseek 3Di:
DDPVVVVVVVVVVVVVCVVVVVVVLVVQQVQQVVLCVVCVVVCCVVQECWKFKTTSSDTPDIDNDPVVGVVVVVPVPDDPSNIHIDGNYPDDPPPPD